Protein AF-Q0PQG8-F1 (afdb_monomer_lite)

Radius of gyration: 18.16 Å; chains: 1; bounding box: 55×32×45 Å

Organism: NCBI:txid394104

InterPro domains:
  IPR002192 Pyruvate phosphate dikinase, AMP/ATP-binding [PF01326] (1-144)
  IPR006319 Phosphoenolpyruvate synthase [PTHR43030] (1-173)

pLDDT: mean 89.87, std 10.98, range [51.75, 98.62]

Structure (mmCIF, N/CA/C/O backbone):
data_AF-Q0PQG8-F1
#
_entry.id   AF-Q0PQG8-F1
#
loop_
_atom_site.group_PDB
_atom_site.id
_atom_site.type_symbol
_atom_site.label_atom_id
_atom_site.label_alt_id
_atom_site.label_comp_id
_atom_site.label_asym_id
_atom_site.label_entity_id
_atom_site.label_seq_id
_atom_site.pdbx_PDB_ins_code
_atom_site.Cartn_x
_atom_site.Cartn_y
_atom_site.Cartn_z
_atom_site.occupancy
_atom_site.B_iso_or_equiv
_atom_site.auth_seq_id
_atom_site.auth_comp_id
_atom_site.auth_asym_id
_atom_site.auth_atom_id
_atom_site.pdbx_PDB_model_num
ATOM 1 N N . VAL A 1 1 ? 1.391 2.446 -1.111 1.00 93.94 1 VAL A N 1
ATOM 2 C CA . VAL A 1 1 ? 0.957 3.498 -0.151 1.00 93.94 1 VAL A CA 1
ATOM 3 C C . VAL A 1 1 ? 0.279 2.813 1.028 1.00 93.94 1 VAL A C 1
ATOM 5 O O . VAL A 1 1 ? -0.117 1.659 0.893 1.00 93.94 1 VAL A O 1
ATOM 8 N N . MET A 1 2 ? 0.184 3.444 2.192 1.00 96.19 2 MET A N 1
ATOM 9 C CA . MET A 1 2 ? -0.641 2.955 3.293 1.00 96.19 2 MET A CA 1
ATOM 10 C C . MET A 1 2 ? -1.295 4.100 4.060 1.00 96.19 2 MET A C 1
ATOM 12 O O . MET A 1 2 ? -0.714 5.170 4.212 1.00 96.19 2 MET A O 1
ATOM 16 N N . PHE A 1 3 ? -2.488 3.838 4.573 1.00 96.88 3 PHE A N 1
ATOM 17 C CA . PHE A 1 3 ? -3.289 4.766 5.351 1.00 96.88 3 PHE A CA 1
ATOM 18 C C . PHE A 1 3 ? -3.565 4.160 6.717 1.00 96.88 3 PHE A C 1
ATOM 20 O O . PHE A 1 3 ? -3.836 2.965 6.835 1.00 96.88 3 PHE A O 1
ATOM 27 N N . THR A 1 4 ? -3.539 4.975 7.765 1.00 97.31 4 THR A N 1
ATOM 28 C CA . THR A 1 4 ? -3.843 4.507 9.128 1.00 97.31 4 THR A CA 1
ATOM 29 C C . THR A 1 4 ? -5.345 4.568 9.433 1.00 97.31 4 THR A C 1
ATOM 31 O O . THR A 1 4 ? -5.753 4.675 10.583 1.00 97.31 4 THR A O 1
ATOM 34 N N . LEU A 1 5 ? -6.186 4.521 8.403 1.00 94.31 5 LEU A N 1
ATOM 35 C CA . LEU A 1 5 ? -7.630 4.316 8.471 1.00 94.31 5 LEU A CA 1
ATOM 36 C C . LEU A 1 5 ? -8.107 3.724 7.141 1.00 94.31 5 LEU A C 1
ATOM 38 O O . LEU A 1 5 ? -7.368 3.722 6.154 1.00 94.31 5 LEU A O 1
ATOM 42 N N . ASP A 1 6 ? -9.342 3.241 7.104 1.00 91.50 6 ASP A N 1
ATOM 43 C CA . ASP A 1 6 ? -10.020 2.922 5.851 1.00 91.50 6 ASP A CA 1
ATOM 44 C C . ASP A 1 6 ? -10.484 4.207 5.159 1.00 91.50 6 ASP A C 1
ATOM 46 O O . ASP A 1 6 ? -11.387 4.886 5.647 1.00 91.50 6 ASP A O 1
ATOM 50 N N . THR A 1 7 ? -9.881 4.541 4.021 1.00 84.31 7 THR A N 1
ATOM 51 C CA . THR A 1 7 ? -10.150 5.791 3.291 1.00 84.31 7 THR A CA 1
ATOM 52 C C . THR A 1 7 ? -11.514 5.819 2.601 1.00 84.31 7 THR A C 1
ATOM 54 O O . THR A 1 7 ? -11.921 6.872 2.120 1.00 84.31 7 THR A O 1
ATOM 57 N N . GLU A 1 8 ? -12.226 4.689 2.532 1.00 80.44 8 GLU A N 1
ATOM 58 C CA . GLU A 1 8 ? -13.578 4.621 1.961 1.00 80.44 8 GLU A CA 1
ATOM 59 C C . GLU A 1 8 ? -14.695 4.846 2.991 1.00 80.44 8 GLU A C 1
ATOM 61 O O . GLU A 1 8 ? -15.799 5.259 2.621 1.00 80.44 8 GLU A O 1
ATOM 66 N N . SER A 1 9 ? -14.446 4.516 4.263 1.00 81.19 9 SER A N 1
ATOM 67 C CA . SER A 1 9 ? -15.451 4.558 5.336 1.00 81.19 9 SER A CA 1
ATOM 68 C C . SER A 1 9 ? -15.081 5.455 6.518 1.00 81.19 9 SER A C 1
ATOM 70 O O . SER A 1 9 ? -15.927 5.713 7.375 1.00 81.19 9 SER A O 1
ATOM 72 N N . GLY A 1 10 ? -13.820 5.878 6.612 1.00 83.94 10 GLY A N 1
ATOM 73 C CA . GLY A 1 10 ? -13.270 6.572 7.772 1.00 83.94 10 GLY A CA 1
ATOM 74 C C . GLY A 1 10 ? -13.016 5.667 8.982 1.00 83.94 10 GLY A C 1
ATOM 75 O O . GLY A 1 10 ? -12.683 6.174 10.056 1.00 83.94 10 GLY A O 1
ATOM 76 N N . PHE A 1 11 ? -13.164 4.341 8.854 1.00 89.62 11 PHE A N 1
ATOM 77 C CA . PHE A 1 11 ? -12.957 3.409 9.963 1.00 89.62 11 PHE A CA 1
ATOM 78 C C . PHE A 1 11 ? -11.495 3.418 10.431 1.00 89.62 11 PHE A C 1
ATOM 80 O O . PHE A 1 11 ? -10.581 3.060 9.689 1.00 89.62 11 PHE A O 1
ATOM 87 N N . ARG A 1 12 ? -11.267 3.843 11.679 1.00 93.50 12 ARG A N 1
ATOM 88 C CA . ARG A 1 12 ? -9.924 4.145 12.204 1.00 93.50 12 ARG A CA 1
ATOM 89 C C . ARG A 1 12 ? -9.189 2.956 12.802 1.00 93.50 12 ARG A C 1
ATOM 91 O O . ARG A 1 12 ? -7.999 3.083 13.065 1.00 93.50 12 ARG A O 1
ATOM 98 N N . ASP A 1 13 ? -9.838 1.814 12.997 1.00 95.94 13 ASP A N 1
ATOM 99 C CA . ASP A 1 13 ? -9.214 0.675 13.690 1.00 95.94 13 ASP A CA 1
ATOM 100 C C . ASP A 1 13 ? -8.471 -0.271 12.736 1.00 95.94 13 ASP A C 1
ATOM 102 O O . ASP A 1 13 ? -8.092 -1.389 13.101 1.00 95.94 13 ASP A O 1
ATOM 106 N N . VAL A 1 14 ? -8.214 0.185 11.507 1.00 97.62 14 VAL A N 1
ATOM 107 C CA . VAL A 1 14 ? -7.450 -0.550 10.496 1.00 97.62 14 VAL A CA 1
ATOM 108 C C . VAL A 1 14 ? -6.308 0.276 9.921 1.00 97.62 14 VAL A C 1
ATOM 110 O O . VAL A 1 14 ? -6.376 1.499 9.844 1.00 97.62 14 VAL A O 1
ATOM 113 N N . VAL A 1 15 ? -5.262 -0.417 9.487 1.00 98.12 15 VAL A N 1
ATOM 114 C CA . VAL A 1 15 ? -4.293 0.094 8.518 1.00 98.12 15 VAL A CA 1
ATOM 115 C C . VAL A 1 15 ? -4.671 -0.478 7.157 1.00 98.12 15 VAL A C 1
ATOM 117 O O . VAL A 1 15 ? -4.799 -1.697 7.010 1.00 98.12 15 VAL A O 1
ATOM 120 N N . PHE A 1 16 ? -4.860 0.397 6.176 1.00 97.81 16 PHE A N 1
ATOM 121 C CA . PHE A 1 16 ? -5.118 0.036 4.790 1.00 97.81 16 PHE A CA 1
ATOM 122 C C . PHE A 1 16 ? -3.826 0.165 3.981 1.00 97.81 16 PHE A C 1
ATOM 124 O O . PHE A 1 16 ? -3.235 1.239 3.922 1.00 97.81 16 PHE A O 1
ATOM 131 N N . ILE A 1 17 ? -3.361 -0.924 3.374 1.00 98.00 17 ILE A N 1
ATOM 132 C CA . ILE A 1 17 ? -2.100 -0.977 2.624 1.00 98.00 17 ILE A CA 1
ATOM 133 C C . ILE A 1 17 ? -2.405 -1.317 1.172 1.00 98.00 17 ILE A C 1
ATOM 135 O O . ILE A 1 17 ? -3.084 -2.306 0.900 1.00 98.00 17 ILE A O 1
ATOM 139 N N . THR A 1 18 ? -1.825 -0.547 0.252 1.00 96.81 18 THR A N 1
ATOM 140 C CA . THR A 1 18 ? -1.791 -0.851 -1.179 1.00 96.81 18 THR A CA 1
ATOM 141 C C . THR A 1 18 ? -0.365 -1.118 -1.648 1.00 96.81 18 THR A C 1
ATOM 143 O O . THR A 1 18 ? 0.574 -0.402 -1.276 1.00 96.81 18 THR A O 1
ATOM 146 N N . SER A 1 19 ? -0.188 -2.147 -2.479 1.00 97.06 19 SER A N 1
ATOM 147 C CA . SER A 1 19 ? 1.126 -2.563 -2.978 1.00 97.06 19 SER A CA 1
ATOM 148 C C . SER A 1 19 ? 1.089 -3.007 -4.441 1.00 97.06 19 SER A C 1
ATOM 150 O O . SER A 1 19 ? 0.160 -3.673 -4.883 1.00 97.06 19 SER A O 1
ATOM 152 N N . ALA A 1 20 ? 2.122 -2.653 -5.197 1.00 96.25 20 ALA A N 1
ATOM 153 C CA . ALA A 1 20 ? 2.372 -3.145 -6.547 1.00 96.25 20 ALA A CA 1
ATOM 154 C C . ALA A 1 20 ? 3.886 -3.332 -6.739 1.00 96.25 20 ALA A C 1
ATOM 156 O O . ALA A 1 20 ? 4.671 -2.928 -5.881 1.00 96.25 20 ALA A O 1
ATOM 157 N N . PHE A 1 21 ? 4.288 -3.958 -7.846 1.00 95.69 21 PHE A N 1
ATOM 158 C CA . PHE A 1 21 ? 5.701 -4.103 -8.196 1.00 95.69 21 PHE A CA 1
ATOM 159 C C . PHE A 1 21 ? 6.268 -2.814 -8.802 1.00 95.69 21 PHE A C 1
ATOM 161 O O . PHE A 1 21 ? 5.540 -2.025 -9.405 1.00 95.69 21 PHE A O 1
ATOM 168 N N . GLY A 1 22 ? 7.586 -2.644 -8.683 1.00 94.62 22 GLY A N 1
ATOM 169 C CA . GLY A 1 22 ? 8.313 -1.495 -9.217 1.00 94.62 22 GLY A CA 1
ATOM 170 C C . GLY A 1 22 ? 8.184 -0.229 -8.370 1.00 94.62 22 GLY A C 1
ATOM 171 O O . GLY A 1 22 ? 7.784 -0.261 -7.207 1.00 94.62 22 GLY A O 1
ATOM 172 N N . LEU A 1 23 ? 8.567 0.900 -8.963 1.00 93.38 23 LEU A N 1
ATOM 173 C CA . LEU A 1 23 ? 8.537 2.207 -8.315 1.00 93.38 23 LEU A CA 1
ATOM 174 C C . LEU A 1 23 ? 7.093 2.657 -8.037 1.00 93.38 23 LEU A C 1
ATOM 176 O O . LEU A 1 23 ? 6.180 2.460 -8.848 1.00 93.38 23 LEU A O 1
ATOM 180 N N . GLY A 1 24 ? 6.906 3.309 -6.886 1.00 86.31 24 GLY A N 1
ATOM 181 C CA . GLY A 1 24 ? 5.591 3.650 -6.335 1.00 86.31 24 GLY A CA 1
ATOM 182 C C . GLY A 1 24 ? 4.766 4.661 -7.141 1.00 86.31 24 GLY A C 1
ATOM 183 O O . GLY A 1 24 ? 3.560 4.750 -6.920 1.00 86.31 24 GLY A O 1
ATOM 184 N N . GLU A 1 25 ? 5.371 5.372 -8.097 1.00 86.31 25 GLU A N 1
ATOM 185 C CA . GLU A 1 25 ? 4.710 6.389 -8.934 1.00 86.31 25 GLU A CA 1
ATOM 186 C C . GLU A 1 25 ? 3.448 5.840 -9.620 1.00 86.31 25 GLU A C 1
ATOM 188 O O . GLU A 1 25 ? 2.403 6.486 -9.636 1.00 86.31 25 GLU A O 1
ATOM 193 N N . THR A 1 26 ? 3.504 4.599 -10.113 1.00 82.00 26 THR A N 1
ATOM 194 C CA . THR A 1 26 ? 2.369 3.941 -10.789 1.00 82.00 26 THR A CA 1
ATOM 195 C C . THR A 1 26 ? 1.156 3.749 -9.876 1.00 82.00 26 THR A C 1
ATOM 197 O O . THR A 1 26 ? 0.015 3.828 -10.337 1.00 82.00 26 THR A O 1
ATOM 200 N N . VAL A 1 27 ? 1.386 3.533 -8.577 1.00 80.00 27 VAL A N 1
ATOM 201 C CA . VAL A 1 27 ? 0.333 3.411 -7.560 1.00 80.00 27 VAL A CA 1
ATOM 202 C C . VAL A 1 27 ? -0.222 4.788 -7.214 1.00 80.00 27 VAL A C 1
ATOM 204 O O . VAL A 1 27 ? -1.437 4.954 -7.149 1.00 80.00 27 VAL A O 1
ATOM 207 N N . VAL A 1 28 ? 0.651 5.783 -7.032 1.00 77.88 28 VAL A N 1
ATOM 208 C CA . VAL A 1 28 ? 0.259 7.157 -6.673 1.00 77.88 28 VAL A CA 1
ATOM 209 C C . VAL A 1 28 ? -0.571 7.811 -7.782 1.00 77.88 28 VAL A C 1
ATOM 211 O O . VAL A 1 28 ? -1.561 8.481 -7.497 1.00 77.88 28 VAL A O 1
ATOM 214 N N . GLN A 1 29 ? -0.224 7.566 -9.046 1.00 79.00 29 GLN A N 1
ATOM 215 C CA . GLN A 1 29 ? -0.965 8.064 -10.208 1.00 79.00 29 GLN A CA 1
ATOM 216 C C . GLN A 1 29 ? -2.245 7.265 -10.515 1.00 79.00 29 GLN A C 1
ATOM 218 O O . GLN A 1 29 ? -2.999 7.641 -11.411 1.00 79.00 29 GLN A O 1
ATOM 223 N N . GLY A 1 30 ? -2.500 6.155 -9.810 1.00 79.56 30 GLY A N 1
ATOM 224 C CA . GLY A 1 30 ? -3.640 5.272 -10.083 1.00 79.56 30 GLY A CA 1
ATOM 225 C C . GLY A 1 30 ? -3.551 4.535 -11.425 1.00 79.56 30 GLY A C 1
ATOM 226 O O . GLY A 1 30 ? -4.568 4.078 -11.942 1.00 79.56 30 GLY A O 1
ATOM 227 N N . ALA A 1 31 ? -2.349 4.422 -11.998 1.00 80.56 31 ALA A N 1
ATOM 228 C CA . ALA A 1 31 ? -2.107 3.761 -13.280 1.00 80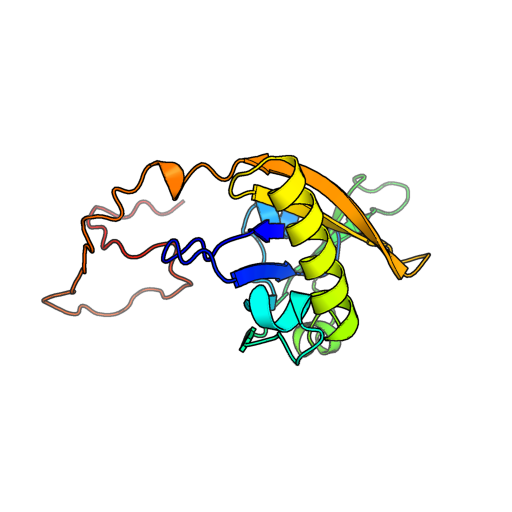.56 31 ALA A CA 1
ATOM 229 C C . ALA A 1 31 ? -2.122 2.226 -13.170 1.00 80.56 31 ALA A C 1
ATOM 231 O O . ALA A 1 31 ? -2.314 1.528 -14.165 1.00 80.56 31 ALA A O 1
ATOM 232 N N . VAL A 1 32 ? -1.935 1.691 -11.961 1.00 88.56 32 VAL A N 1
ATOM 233 C CA . VAL A 1 32 ? -1.975 0.255 -11.672 1.00 88.56 32 VAL A CA 1
ATOM 234 C C . VAL A 1 32 ? -3.076 -0.059 -10.663 1.00 88.56 32 VAL A C 1
ATOM 236 O O . VAL A 1 32 ? -3.328 0.722 -9.752 1.00 88.56 32 VAL A O 1
ATOM 239 N N . ASN A 1 33 ? -3.721 -1.222 -10.798 1.00 91.12 33 ASN A N 1
ATOM 240 C CA . ASN A 1 33 ? -4.601 -1.758 -9.757 1.00 91.12 33 ASN A CA 1
ATOM 241 C C . ASN A 1 33 ? -3.766 -2.616 -8.778 1.00 91.12 33 ASN A C 1
ATOM 243 O O . ASN A 1 33 ? -3.356 -3.721 -9.173 1.00 91.12 33 ASN A O 1
ATOM 247 N N . PRO A 1 34 ? -3.469 -2.106 -7.565 1.00 95.56 34 PRO A N 1
ATOM 248 C CA . PRO A 1 34 ? -2.554 -2.726 -6.614 1.00 95.56 34 PRO A CA 1
ATOM 249 C C . PRO A 1 34 ? -3.227 -3.849 -5.816 1.00 95.56 34 PRO A C 1
ATOM 251 O O . PRO A 1 34 ? -4.452 -3.961 -5.772 1.00 95.56 34 PRO A O 1
ATOM 254 N N . ASP A 1 35 ? -2.410 -4.664 -5.155 1.00 97.69 35 ASP A N 1
ATOM 255 C CA . ASP A 1 35 ? -2.860 -5.510 -4.055 1.00 97.69 35 ASP A CA 1
ATOM 256 C C . ASP A 1 35 ? -3.294 -4.669 -2.867 1.00 97.69 35 ASP A C 1
ATOM 258 O O . ASP A 1 35 ? -2.768 -3.577 -2.639 1.00 97.69 35 ASP A O 1
ATOM 262 N N . GLU A 1 36 ? -4.209 -5.222 -2.079 1.00 97.19 36 GLU A N 1
ATOM 263 C CA . GLU A 1 36 ? -4.798 -4.537 -0.940 1.00 97.19 36 GLU A CA 1
ATOM 264 C C . GLU A 1 36 ? -4.841 -5.394 0.300 1.00 97.19 36 GLU A C 1
ATOM 266 O O . GLU A 1 36 ? -5.240 -6.561 0.256 1.00 97.19 36 GLU A O 1
ATOM 271 N N . PHE A 1 37 ? -4.517 -4.771 1.425 1.00 98.25 37 PHE A N 1
ATOM 272 C CA . PHE A 1 37 ? -4.489 -5.427 2.716 1.00 98.25 37 PHE A CA 1
ATOM 273 C C . PHE A 1 37 ? -5.139 -4.530 3.761 1.00 98.25 37 PHE A C 1
ATOM 275 O O . PHE A 1 37 ? -4.853 -3.336 3.836 1.00 98.25 37 PHE A O 1
ATOM 282 N N . TYR A 1 38 ? -6.001 -5.123 4.581 1.00 98.06 38 TYR A N 1
ATOM 283 C CA . TYR A 1 38 ? -6.576 -4.473 5.755 1.00 98.06 38 TYR A CA 1
ATOM 284 C C . TYR A 1 38 ? -6.042 -5.159 7.001 1.00 98.06 38 TYR A C 1
ATOM 286 O O . TYR A 1 38 ? -6.213 -6.370 7.154 1.00 98.06 38 TYR A O 1
ATOM 294 N N . VAL A 1 39 ? -5.417 -4.392 7.891 1.00 98.62 39 VAL A N 1
ATOM 295 C CA . 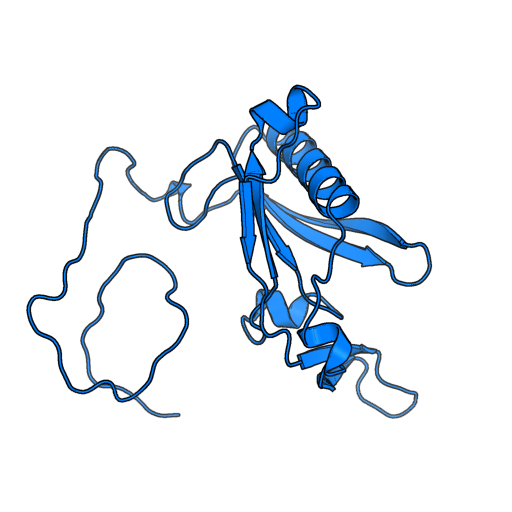VAL A 1 39 ? -4.787 -4.906 9.111 1.00 98.62 39 VAL A CA 1
ATOM 296 C C . VAL A 1 39 ? -5.439 -4.274 10.333 1.00 98.62 39 VAL A C 1
ATOM 298 O O . VAL A 1 39 ? -5.436 -3.056 10.470 1.00 98.62 39 VAL A O 1
ATOM 301 N N . HIS A 1 40 ? -5.991 -5.088 11.230 1.00 98.38 40 HIS A N 1
ATOM 302 C CA . HIS A 1 40 ? -6.627 -4.631 12.464 1.00 98.38 40 HIS A CA 1
ATOM 303 C C . HIS A 1 40 ? -5.590 -4.165 13.488 1.00 98.38 40 HIS A C 1
ATOM 305 O O . HIS A 1 40 ? -4.739 -4.950 13.921 1.00 98.38 40 HIS A O 1
ATOM 311 N N . LYS A 1 41 ? -5.693 -2.908 13.924 1.00 98.38 41 LYS A N 1
ATOM 312 C CA . LYS A 1 41 ? -4.689 -2.278 14.791 1.00 98.38 41 LYS A CA 1
ATOM 313 C C . LYS A 1 41 ? -4.571 -2.963 16.151 1.00 98.38 41 LYS A C 1
ATOM 315 O O . LYS A 1 41 ? -3.464 -3.252 16.599 1.00 98.38 41 LYS A O 1
ATOM 320 N N . GLU A 1 42 ? -5.692 -3.274 16.800 1.00 97.50 42 GLU A N 1
ATOM 321 C CA . GLU A 1 42 ? -5.662 -3.879 18.139 1.00 97.50 42 GLU A CA 1
ATOM 322 C C . GLU A 1 42 ? -5.146 -5.321 18.132 1.00 97.50 42 GLU A C 1
ATOM 324 O O . GLU A 1 42 ? -4.480 -5.750 19.075 1.00 97.50 42 GLU A O 1
ATOM 329 N N . ASN A 1 43 ? -5.444 -6.093 17.080 1.00 98.06 43 ASN A N 1
ATOM 330 C CA . ASN A 1 43 ? -4.899 -7.447 16.954 1.00 98.06 43 ASN A CA 1
ATOM 331 C C . ASN A 1 43 ? -3.390 -7.387 16.747 1.00 98.06 43 ASN A C 1
ATOM 333 O O . ASN A 1 43 ? -2.672 -8.119 17.427 1.00 98.06 43 ASN A O 1
ATOM 337 N N . LEU A 1 44 ? -2.927 -6.474 15.887 1.00 97.81 44 LEU A N 1
ATOM 338 C CA . LEU A 1 44 ? -1.509 -6.280 15.612 1.00 97.81 44 LEU A CA 1
ATOM 339 C C . LEU A 1 44 ? -0.737 -5.906 16.883 1.00 97.81 44 LEU A C 1
ATOM 341 O O . LEU A 1 44 ? 0.266 -6.541 17.201 1.00 97.81 44 LEU A O 1
ATOM 345 N N . SER A 1 45 ? -1.241 -4.939 17.653 1.00 96.69 45 SER A N 1
ATOM 346 C CA . SER A 1 45 ? -0.645 -4.521 18.931 1.00 96.69 45 SER A CA 1
ATOM 347 C C . SER A 1 45 ? -0.664 -5.624 19.994 1.00 96.69 45 SER A C 1
ATOM 349 O O . SER A 1 45 ? 0.218 -5.680 20.845 1.00 96.69 45 SER A O 1
ATOM 351 N N . ALA A 1 46 ? -1.651 -6.521 19.941 1.00 97.25 46 ALA A N 1
ATOM 352 C CA . ALA A 1 46 ? -1.761 -7.666 20.841 1.00 97.25 46 ALA A CA 1
ATOM 353 C C . ALA A 1 46 ? -0.982 -8.910 20.364 1.00 97.25 46 ALA A C 1
ATOM 355 O O . ALA A 1 46 ? -1.083 -9.956 21.005 1.00 97.25 46 ALA A O 1
ATOM 356 N N . GLY A 1 47 ? -0.256 -8.841 19.239 1.00 95.00 47 GLY A N 1
ATOM 357 C CA . GLY A 1 47 ? 0.464 -9.988 18.670 1.00 95.00 47 GLY A C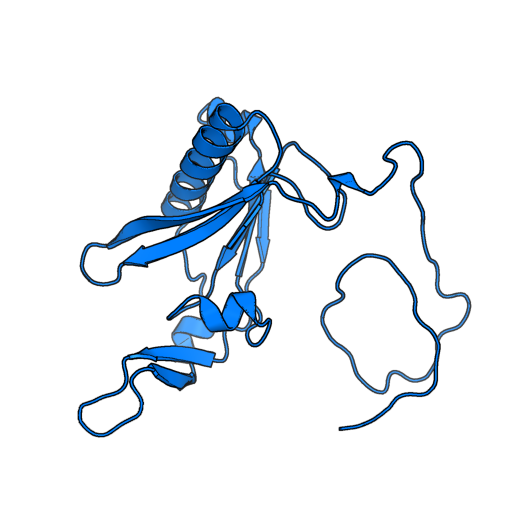A 1
ATOM 358 C C . GLY A 1 47 ? -0.448 -11.122 18.181 1.00 95.00 47 GLY A C 1
ATOM 359 O O . GLY A 1 47 ? -0.040 -12.281 18.157 1.00 95.00 47 GLY A O 1
ATOM 360 N N . ARG A 1 48 ? -1.700 -10.806 17.837 1.00 96.69 48 ARG A N 1
ATOM 361 C CA . ARG A 1 48 ? -2.688 -11.737 17.272 1.00 96.69 48 ARG A CA 1
ATOM 362 C C . ARG A 1 48 ? -2.737 -11.578 15.748 1.00 96.69 48 ARG A C 1
ATOM 364 O O . ARG A 1 48 ? -2.433 -10.486 15.270 1.00 96.69 48 ARG A O 1
ATOM 371 N N . PRO A 1 49 ? -3.204 -12.594 14.995 1.00 95.44 49 PRO A N 1
ATOM 372 C CA . PRO A 1 49 ? -3.423 -12.460 13.556 1.00 95.44 49 PRO A CA 1
ATOM 373 C C . PRO A 1 49 ? -4.248 -11.210 13.234 1.00 95.44 49 PRO A C 1
ATOM 375 O O . PRO A 1 49 ? -5.369 -11.042 13.734 1.00 95.44 49 PRO A O 1
ATOM 378 N N . ALA A 1 50 ? -3.661 -10.307 12.450 1.00 97.81 50 ALA A N 1
ATOM 379 C CA . ALA A 1 50 ? -4.198 -8.962 12.273 1.00 97.81 50 ALA A CA 1
ATOM 380 C C . ALA A 1 50 ? -4.737 -8.696 10.864 1.00 97.81 50 ALA A C 1
ATOM 382 O O . ALA A 1 50 ? -5.550 -7.789 10.696 1.00 97.81 50 ALA A O 1
ATOM 383 N N . ILE A 1 51 ? -4.331 -9.473 9.859 1.00 98.25 51 ILE A N 1
ATOM 384 C CA . ILE A 1 51 ? -4.799 -9.303 8.480 1.00 98.25 51 ILE A CA 1
ATOM 385 C C . ILE A 1 51 ? -6.263 -9.752 8.375 1.00 98.25 51 ILE A C 1
ATOM 387 O O . ILE A 1 51 ? -6.578 -10.934 8.488 1.00 98.25 51 ILE A O 1
ATOM 391 N N . LEU A 1 52 ? -7.163 -8.796 8.149 1.00 97.00 52 LEU A N 1
ATOM 392 C CA . LEU A 1 52 ? -8.607 -9.016 8.027 1.00 97.00 52 LEU A CA 1
ATOM 393 C C . LEU A 1 52 ? -9.026 -9.380 6.602 1.00 97.00 52 LEU A C 1
ATOM 395 O O . LEU A 1 52 ? -9.953 -10.162 6.399 1.00 97.00 52 LEU A O 1
ATOM 399 N N . ARG A 1 53 ? -8.379 -8.767 5.606 1.00 96.75 53 ARG A N 1
ATOM 400 C CA . ARG A 1 53 ? -8.724 -8.916 4.189 1.00 96.75 53 ARG A CA 1
ATOM 401 C C . ARG A 1 53 ? -7.483 -8.778 3.322 1.00 96.75 53 ARG A C 1
ATOM 403 O O . ARG A 1 53 ? -6.649 -7.912 3.582 1.00 96.75 53 ARG A O 1
ATOM 410 N N . LYS A 1 54 ? -7.422 -9.599 2.271 1.00 97.75 54 LYS A N 1
ATOM 411 C CA . LYS A 1 54 ? -6.447 -9.510 1.180 1.00 97.75 54 LYS A CA 1
ATOM 412 C C . LYS A 1 54 ? -7.194 -9.489 -0.151 1.00 97.75 54 LYS A C 1
ATOM 414 O O . LYS A 1 54 ? -8.002 -10.384 -0.395 1.00 97.75 54 LYS A O 1
ATOM 419 N N . THR A 1 55 ? -6.909 -8.514 -1.004 1.00 97.31 55 THR A N 1
ATOM 420 C CA . THR A 1 55 ? -7.452 -8.437 -2.368 1.00 97.31 55 THR A CA 1
ATOM 421 C C . THR A 1 55 ? -6.296 -8.424 -3.352 1.00 97.31 55 THR A C 1
ATOM 423 O O . THR A 1 55 ? -5.391 -7.603 -3.227 1.00 97.31 55 THR A O 1
ATOM 426 N N . LEU A 1 56 ? -6.309 -9.349 -4.310 1.00 96.75 56 LEU A N 1
ATOM 427 C CA . LEU A 1 56 ? -5.289 -9.419 -5.350 1.00 96.75 56 LEU A CA 1
ATOM 428 C C . LEU A 1 56 ? -5.589 -8.376 -6.436 1.00 96.75 56 LEU A C 1
ATOM 430 O O . LEU A 1 56 ? -6.641 -8.426 -7.076 1.00 96.75 56 LEU A O 1
ATOM 434 N N . GLY A 1 57 ? -4.661 -7.453 -6.649 1.00 94.81 57 GLY A N 1
ATOM 435 C CA . GLY A 1 57 ? -4.679 -6.501 -7.748 1.00 94.81 57 GLY A CA 1
ATOM 436 C C . GLY A 1 57 ? -4.124 -7.105 -9.030 1.00 94.81 57 GLY A C 1
ATOM 437 O O . GLY A 1 57 ? -3.260 -7.986 -8.999 1.00 94.81 57 GLY A O 1
ATOM 438 N N . SER A 1 58 ? -4.581 -6.595 -10.177 1.00 94.12 58 SER A N 1
ATOM 439 C CA . SER A 1 58 ? -4.108 -7.072 -11.485 1.00 94.12 58 SER A CA 1
ATOM 440 C C . SER A 1 58 ? -2.614 -6.836 -11.702 1.00 94.12 58 SER A C 1
ATOM 442 O O . SER A 1 58 ? -1.999 -7.610 -12.424 1.00 94.12 58 SER A O 1
ATOM 444 N N . LYS A 1 59 ? -2.056 -5.768 -11.098 1.00 94.50 59 LYS A N 1
ATOM 445 C CA . LYS A 1 59 ? -0.636 -5.391 -11.184 1.00 94.50 59 LYS A CA 1
ATOM 446 C C . LYS A 1 59 ? -0.059 -5.507 -12.604 1.00 94.50 59 LYS A C 1
ATOM 448 O O . LYS A 1 59 ? 1.021 -6.041 -12.766 1.00 94.50 59 LYS A O 1
ATOM 453 N N . ALA A 1 60 ? -0.794 -5.056 -13.625 1.00 93.50 60 ALA A N 1
ATOM 454 C CA . ALA A 1 60 ? -0.456 -5.333 -15.026 1.00 93.50 60 ALA A CA 1
ATOM 455 C C . ALA A 1 60 ? 0.856 -4.678 -15.491 1.00 93.50 60 ALA A C 1
ATOM 457 O O . ALA A 1 60 ? 1.549 -5.228 -16.340 1.00 93.50 60 ALA A O 1
ATOM 458 N N . ILE A 1 61 ? 1.194 -3.522 -14.919 1.00 94.62 61 ILE A N 1
ATOM 459 C CA . ILE A 1 61 ? 2.381 -2.742 -15.264 1.00 94.62 61 ILE A CA 1
ATOM 460 C C . ILE A 1 61 ? 3.168 -2.369 -14.010 1.00 94.62 61 ILE A C 1
ATOM 462 O O . ILE A 1 61 ? 2.600 -2.249 -12.922 1.00 94.62 61 ILE A O 1
ATOM 466 N N . MET A 1 62 ? 4.472 -2.166 -14.178 1.00 95.12 62 MET A N 1
ATOM 467 C CA . MET A 1 62 ? 5.370 -1.651 -13.151 1.00 95.12 62 MET A CA 1
ATOM 468 C C . MET A 1 62 ? 6.370 -0.665 -13.744 1.00 95.12 62 MET A C 1
ATOM 470 O O . MET A 1 62 ? 6.773 -0.789 -14.900 1.00 95.12 62 MET A O 1
ATOM 474 N N . MET A 1 63 ? 6.802 0.298 -12.934 1.00 94.62 63 MET A N 1
ATOM 475 C CA . MET A 1 63 ? 7.876 1.217 -13.302 1.00 94.62 63 MET A CA 1
ATOM 476 C C . MET A 1 63 ? 9.214 0.701 -12.771 1.00 94.62 63 MET A C 1
ATOM 478 O O . MET A 1 63 ? 9.310 0.301 -11.613 1.00 94.62 63 MET A O 1
ATOM 482 N N . THR A 1 64 ? 10.249 0.713 -13.603 1.00 94.19 64 THR A N 1
ATOM 483 C CA . THR A 1 64 ? 11.604 0.263 -13.260 1.00 94.19 64 THR A CA 1
ATOM 484 C C . THR A 1 64 ? 12.645 1.261 -13.757 1.00 94.19 64 THR A C 1
ATOM 486 O O . THR A 1 64 ? 12.322 2.151 -14.545 1.00 94.19 64 THR A O 1
ATOM 489 N N . TYR A 1 65 ? 13.890 1.130 -13.303 1.00 93.31 65 TYR A N 1
ATOM 490 C CA . TYR A 1 65 ? 14.994 1.924 -13.833 1.00 93.31 65 TYR A CA 1
ATOM 491 C C . TYR A 1 65 ? 15.254 1.564 -15.297 1.00 93.31 65 TYR A C 1
ATOM 493 O O . TYR A 1 65 ? 15.323 0.384 -15.655 1.00 93.31 65 TYR A O 1
ATOM 501 N N . GLY A 1 66 ? 15.409 2.584 -16.138 1.00 90.19 66 GLY A N 1
ATOM 502 C CA . GLY A 1 66 ? 15.827 2.390 -17.520 1.00 90.19 66 GLY A CA 1
ATOM 503 C C . GLY A 1 66 ? 17.289 1.969 -17.614 1.00 90.19 66 GLY A C 1
ATOM 504 O O . GLY A 1 66 ? 18.098 2.177 -16.703 1.00 90.19 66 GLY A O 1
ATOM 505 N N . LYS A 1 67 ? 17.643 1.348 -18.735 1.00 89.31 67 LYS A N 1
ATOM 506 C CA . LYS A 1 67 ? 19.029 0.975 -19.031 1.00 89.31 67 LYS A CA 1
ATOM 507 C C . LYS A 1 67 ? 19.807 2.173 -19.572 1.00 89.31 67 LYS A C 1
ATOM 509 O O . LYS A 1 67 ? 19.252 3.207 -19.934 1.00 89.31 67 LYS A O 1
ATOM 514 N N . ALA A 1 68 ? 21.128 2.027 -19.659 1.00 85.94 68 ALA A N 1
ATOM 515 C CA . ALA A 1 68 ? 21.985 3.059 -20.234 1.00 85.94 68 ALA A CA 1
ATOM 516 C C . ALA A 1 68 ? 21.523 3.435 -21.657 1.00 85.94 68 ALA A C 1
ATOM 518 O O . ALA A 1 68 ? 21.506 2.586 -22.548 1.00 85.94 68 ALA A O 1
ATOM 519 N N . GLY A 1 69 ? 21.181 4.711 -21.857 1.00 84.69 69 GLY A N 1
ATOM 520 C CA . GLY A 1 69 ? 20.676 5.242 -23.129 1.00 84.69 69 GLY A CA 1
ATOM 521 C C . GLY A 1 69 ? 19.148 5.320 -23.244 1.00 84.69 69 GLY A C 1
ATOM 522 O O . GLY A 1 69 ? 18.662 5.819 -24.255 1.00 84.69 69 GLY A O 1
ATOM 523 N N . GLU A 1 70 ? 18.406 4.870 -22.231 1.00 87.94 70 GLU A N 1
ATOM 524 C CA . GLU A 1 70 ? 16.951 5.035 -22.107 1.00 87.94 70 GLU A CA 1
ATOM 525 C C . GLU A 1 70 ? 16.606 6.219 -21.180 1.00 87.94 70 GLU A C 1
ATOM 527 O O . GLU A 1 70 ? 17.489 6.880 -20.624 1.00 87.94 70 GLU A O 1
ATOM 532 N N . GLU A 1 71 ? 15.311 6.501 -21.008 1.00 89.19 71 GLU A N 1
ATOM 533 C CA . GLU A 1 71 ? 14.843 7.373 -19.926 1.00 89.19 71 GLU A CA 1
ATOM 534 C C . GLU A 1 71 ? 15.209 6.772 -18.558 1.00 89.19 71 GLU A C 1
ATOM 536 O O . GLU A 1 71 ? 15.280 5.555 -18.409 1.00 89.19 71 GLU A O 1
ATOM 541 N N . ASN A 1 72 ? 15.422 7.610 -17.536 1.00 91.62 72 ASN A N 1
ATOM 542 C CA . ASN A 1 72 ? 15.847 7.142 -16.205 1.00 91.62 72 ASN A CA 1
ATOM 543 C C . ASN A 1 72 ? 14.883 6.113 -15.591 1.00 91.62 72 ASN A C 1
ATOM 545 O O . ASN A 1 72 ? 15.306 5.248 -14.824 1.00 91.62 72 ASN A O 1
ATOM 549 N N . VAL A 1 73 ? 13.595 6.220 -15.917 1.00 93.69 73 VAL A N 1
ATOM 550 C CA . VAL A 1 73 ? 12.550 5.284 -15.508 1.00 93.69 73 VAL A CA 1
ATOM 551 C C . VAL A 1 73 ? 11.708 4.903 -16.716 1.00 93.69 73 VAL A C 1
ATOM 553 O O . VAL A 1 73 ? 11.404 5.745 -17.554 1.00 93.69 73 VAL A O 1
ATOM 556 N N . ILE A 1 74 ? 11.321 3.635 -16.791 1.00 93.81 74 ILE A N 1
ATOM 557 C CA . ILE A 1 74 ? 10.476 3.091 -17.855 1.00 93.81 74 ILE A CA 1
ATOM 558 C C . ILE A 1 74 ? 9.334 2.283 -17.247 1.00 93.81 74 ILE A C 1
ATOM 560 O O . ILE A 1 74 ? 9.472 1.709 -16.166 1.00 93.81 74 ILE A O 1
ATOM 564 N N . THR A 1 75 ? 8.203 2.219 -17.947 1.00 94.25 75 THR A N 1
ATOM 565 C CA . THR A 1 75 ? 7.076 1.356 -17.568 1.00 94.25 75 THR A CA 1
ATOM 566 C C . THR A 1 75 ? 7.094 0.096 -18.418 1.00 94.25 75 THR A C 1
ATOM 568 O O . THR A 1 75 ? 7.194 0.178 -19.641 1.00 94.25 75 THR A O 1
ATOM 571 N N . ILE A 1 76 ? 6.998 -1.059 -17.769 1.00 94.69 76 ILE A N 1
ATOM 572 C CA . ILE A 1 76 ? 6.992 -2.373 -18.413 1.00 94.69 76 ILE A CA 1
ATOM 573 C C . ILE A 1 76 ? 5.838 -3.224 -17.892 1.00 94.69 76 ILE A C 1
ATOM 575 O O . ILE A 1 76 ? 5.342 -3.002 -16.784 1.00 94.69 76 ILE A O 1
ATOM 579 N N . ASP A 1 77 ? 5.439 -4.221 -18.677 1.00 96.56 77 ASP A N 1
ATOM 580 C CA . ASP A 1 77 ? 4.478 -5.226 -18.233 1.00 96.56 77 ASP A CA 1
ATOM 581 C C . ASP A 1 77 ? 5.078 -6.084 -17.115 1.00 96.56 77 ASP A C 1
ATOM 583 O O . ASP A 1 77 ? 6.243 -6.498 -17.161 1.00 96.56 77 ASP A O 1
ATOM 587 N N . VAL A 1 78 ? 4.266 -6.367 -16.102 1.00 96.19 78 VAL A N 1
ATOM 588 C CA . VAL A 1 78 ? 4.639 -7.283 -15.023 1.00 96.19 78 VAL A CA 1
ATOM 589 C C . VAL A 1 78 ? 4.538 -8.722 -15.539 1.00 96.19 78 VAL A C 1
ATOM 591 O O . VAL A 1 78 ? 3.565 -9.063 -16.221 1.00 96.19 78 VAL A O 1
ATOM 594 N N . PRO A 1 79 ? 5.503 -9.604 -15.214 1.00 96.38 79 PRO A N 1
ATOM 595 C CA . PRO A 1 79 ? 5.413 -11.014 -15.571 1.00 96.38 79 PRO A CA 1
ATOM 596 C C . PRO A 1 79 ? 4.095 -11.643 -15.104 1.00 96.38 79 PRO A C 1
ATOM 598 O O . PRO A 1 79 ? 3.666 -11.453 -13.969 1.00 96.38 79 PRO A O 1
ATOM 601 N N . GLU A 1 80 ? 3.467 -12.467 -15.943 1.00 93.88 80 GLU A N 1
ATOM 602 C CA . GLU A 1 80 ? 2.136 -13.027 -15.653 1.00 93.88 80 GLU A CA 1
ATOM 603 C C . GLU A 1 80 ? 2.083 -13.815 -14.327 1.00 93.88 80 GLU A C 1
ATOM 605 O O . GLU A 1 80 ? 1.073 -13.798 -13.618 1.00 93.88 80 GLU A O 1
ATOM 610 N N . ALA A 1 81 ? 3.180 -14.488 -13.967 1.00 95.06 81 ALA A N 1
ATOM 611 C CA . ALA A 1 81 ? 3.309 -15.189 -12.692 1.00 95.06 81 ALA A CA 1
ATOM 612 C C . ALA A 1 81 ? 3.241 -14.234 -11.486 1.00 95.06 81 ALA A C 1
ATOM 614 O O . ALA A 1 81 ? 2.663 -14.581 -10.455 1.00 95.06 81 ALA A O 1
ATOM 615 N N . ASP A 1 82 ? 3.782 -13.025 -11.632 1.00 94.75 82 ASP A N 1
ATOM 616 C CA . ASP A 1 82 ? 3.796 -11.993 -10.600 1.00 94.75 82 ASP A CA 1
ATOM 617 C C . ASP A 1 82 ? 2.430 -11.306 -10.474 1.00 94.75 82 ASP A C 1
ATOM 619 O O . ASP A 1 82 ? 1.953 -11.083 -9.361 1.00 94.75 82 ASP A O 1
ATOM 623 N N . CYS A 1 83 ? 1.721 -11.089 -11.585 1.00 93.69 83 CYS A N 1
ATOM 624 C CA . CYS A 1 83 ? 0.340 -10.589 -11.566 1.00 93.69 83 CYS A CA 1
ATOM 625 C C . CYS A 1 83 ? -0.603 -11.490 -10.746 1.00 93.69 83 CYS A C 1
ATOM 627 O O . CYS A 1 83 ? -1.546 -11.009 -10.118 1.00 93.69 83 CYS A O 1
ATOM 629 N N . LYS A 1 84 ? -0.340 -12.804 -10.729 1.00 95.00 84 LYS A N 1
ATOM 630 C CA . LYS A 1 84 ? -1.171 -13.825 -10.066 1.00 95.00 84 LYS A CA 1
ATOM 631 C C . LYS A 1 84 ? -0.823 -14.074 -8.594 1.00 95.00 84 LYS A C 1
ATOM 633 O O . LYS A 1 84 ? -1.457 -14.924 -7.969 1.00 95.00 84 LYS A O 1
ATOM 638 N N . ARG A 1 85 ? 0.150 -13.358 -8.023 1.00 96.12 85 ARG A N 1
ATOM 639 C CA . ARG A 1 85 ? 0.532 -13.473 -6.605 1.00 96.12 85 ARG A CA 1
ATOM 640 C C . ARG A 1 85 ? 0.497 -12.126 -5.899 1.00 96.12 85 ARG A C 1
ATOM 642 O O . ARG A 1 85 ? 0.531 -11.079 -6.542 1.00 96.12 85 ARG A O 1
ATOM 649 N N . PHE A 1 86 ? 0.429 -12.168 -4.572 1.00 98.06 86 PHE A N 1
ATOM 650 C CA . PHE A 1 86 ? 0.580 -10.966 -3.761 1.00 98.06 86 PHE A CA 1
ATOM 651 C C . PHE A 1 86 ? 2.019 -10.446 -3.848 1.00 98.06 86 PHE A C 1
ATOM 653 O O . PHE A 1 86 ? 2.967 -11.235 -3.823 1.00 98.06 86 PHE A O 1
ATOM 660 N N . SER A 1 87 ? 2.175 -9.127 -3.937 1.00 96.56 87 SER A N 1
ATOM 661 C CA . SER A 1 87 ? 3.469 -8.440 -3.943 1.00 96.56 87 SER A CA 1
ATOM 662 C C . SER A 1 87 ? 4.159 -8.441 -2.577 1.00 96.56 87 SER A C 1
ATOM 664 O O . SER A 1 87 ? 5.368 -8.237 -2.515 1.00 96.56 87 SER A O 1
ATOM 666 N N . LEU A 1 88 ? 3.411 -8.701 -1.500 1.00 97.44 88 LEU A N 1
ATOM 667 C CA . LEU A 1 88 ? 3.913 -8.800 -0.130 1.00 97.44 88 LEU A CA 1
ATOM 668 C C . LEU A 1 88 ? 3.538 -10.136 0.516 1.00 97.44 88 LEU A C 1
ATOM 670 O O . LEU A 1 88 ? 2.454 -10.680 0.273 1.00 97.44 88 LEU A O 1
ATOM 674 N N . SER A 1 89 ? 4.417 -10.624 1.391 1.00 97.25 89 SER A N 1
ATOM 675 C CA . SER A 1 89 ? 4.093 -11.686 2.347 1.00 97.25 89 SER A CA 1
ATOM 676 C C . SER A 1 89 ? 3.274 -11.145 3.524 1.00 97.25 89 SER A C 1
ATOM 678 O O . SER A 1 89 ? 3.241 -9.938 3.776 1.00 97.25 89 SER A O 1
ATOM 680 N N . ASP A 1 90 ? 2.628 -12.034 4.278 1.00 97.88 90 ASP A N 1
ATOM 681 C CA . ASP A 1 90 ? 1.840 -11.639 5.452 1.00 97.88 90 ASP A CA 1
ATOM 682 C C . ASP A 1 90 ? 2.728 -10.996 6.530 1.00 97.88 90 ASP A C 1
ATOM 684 O O . ASP A 1 90 ? 2.354 -9.995 7.141 1.00 97.88 90 ASP A O 1
ATOM 688 N N . GLU A 1 91 ? 3.954 -11.493 6.696 1.00 96.81 91 GLU A N 1
ATOM 689 C CA . GLU A 1 91 ? 4.940 -10.939 7.624 1.00 96.81 91 GLU A CA 1
ATOM 690 C C . GLU A 1 91 ? 5.347 -9.515 7.234 1.00 96.81 91 GLU A C 1
ATOM 692 O O . GLU A 1 91 ? 5.477 -8.651 8.105 1.00 96.81 91 GLU A O 1
ATOM 697 N N . GLN A 1 92 ? 5.520 -9.254 5.933 1.00 97.69 92 GLN A N 1
ATOM 698 C CA . GLN A 1 92 ? 5.831 -7.920 5.417 1.00 97.69 92 GLN A CA 1
ATOM 699 C C . GLN A 1 92 ? 4.649 -6.963 5.596 1.00 97.69 92 GLN A C 1
ATOM 701 O O . GLN A 1 92 ? 4.852 -5.825 6.016 1.00 97.69 92 GLN A O 1
ATOM 706 N N . VAL A 1 93 ? 3.419 -7.425 5.344 1.00 98.38 93 VAL A N 1
ATOM 707 C CA . VAL A 1 93 ? 2.191 -6.646 5.575 1.00 98.38 93 VAL A CA 1
ATOM 708 C C . VAL A 1 93 ? 2.084 -6.231 7.043 1.00 98.38 93 VAL A C 1
ATOM 710 O O . VAL A 1 93 ? 1.876 -5.055 7.343 1.00 98.38 93 VAL A O 1
ATOM 713 N N . GLU A 1 94 ? 2.276 -7.164 7.975 1.00 98.12 94 GLU A N 1
ATOM 714 C CA . GLU A 1 94 ? 2.225 -6.851 9.403 1.00 98.12 94 GLU A CA 1
ATOM 715 C C . GLU A 1 94 ? 3.400 -5.975 9.864 1.00 98.12 94 GLU A C 1
ATOM 717 O O . GLU A 1 94 ? 3.216 -5.093 10.706 1.00 98.12 94 GLU A O 1
ATOM 722 N N . ALA A 1 95 ? 4.608 -6.179 9.325 1.00 97.56 95 ALA A N 1
ATOM 723 C CA . ALA A 1 95 ? 5.766 -5.337 9.628 1.00 97.56 95 ALA A CA 1
ATOM 724 C C . ALA A 1 95 ? 5.535 -3.889 9.192 1.00 97.56 95 ALA A C 1
ATOM 726 O O . ALA A 1 95 ? 5.803 -2.961 9.956 1.00 97.56 95 ALA A O 1
ATOM 727 N N . LEU A 1 96 ? 4.976 -3.706 8.000 1.00 98.00 96 LEU A N 1
ATOM 728 C CA . LEU A 1 96 ? 4.637 -2.401 7.469 1.00 98.00 96 LEU A CA 1
ATOM 729 C C . LEU A 1 96 ? 3.513 -1.734 8.281 1.00 98.00 96 LEU A C 1
ATOM 731 O O . LEU A 1 96 ? 3.627 -0.566 8.651 1.00 98.00 96 LEU A O 1
ATOM 735 N N . ALA A 1 97 ? 2.476 -2.488 8.657 1.00 98.38 97 ALA A N 1
ATOM 736 C CA . ALA A 1 97 ? 1.411 -1.985 9.522 1.00 98.38 97 ALA A CA 1
ATOM 737 C C . ALA A 1 97 ? 1.934 -1.545 10.903 1.00 98.38 97 ALA A C 1
ATOM 739 O O . ALA A 1 97 ? 1.481 -0.530 11.432 1.00 98.38 97 ALA A O 1
ATOM 740 N N . ARG A 1 98 ? 2.933 -2.241 11.472 1.00 98.19 98 ARG A N 1
ATOM 741 C CA . ARG A 1 98 ? 3.590 -1.814 12.723 1.00 98.19 98 ARG A CA 1
ATOM 742 C C . ARG A 1 98 ? 4.282 -0.458 12.567 1.00 98.19 98 ARG A C 1
ATOM 744 O O . ARG A 1 98 ? 4.157 0.377 13.458 1.00 98.19 98 ARG A O 1
ATOM 751 N N . GLN A 1 99 ? 4.950 -0.211 11.437 1.00 98.19 99 GLN A N 1
ATOM 752 C CA . GLN A 1 99 ? 5.531 1.108 11.146 1.00 98.19 99 GLN A CA 1
ATOM 753 C C . GLN A 1 99 ? 4.448 2.187 11.039 1.00 98.19 99 GLN A C 1
ATOM 755 O O . GLN A 1 99 ? 4.601 3.268 11.605 1.00 98.19 99 GLN A O 1
ATOM 760 N N . ALA A 1 100 ? 3.322 1.879 10.388 1.00 98.19 100 ALA A N 1
ATOM 761 C CA . ALA A 1 100 ? 2.190 2.797 10.279 1.00 98.19 100 ALA A CA 1
ATOM 762 C C . ALA A 1 100 ? 1.654 3.230 11.655 1.00 98.19 100 ALA A C 1
ATOM 764 O O . ALA A 1 100 ? 1.407 4.416 11.867 1.00 98.19 100 ALA A O 1
ATOM 765 N N . LEU A 1 101 ? 1.533 2.293 12.606 1.00 98.25 101 LEU A N 1
ATOM 766 C CA . LEU A 1 101 ? 1.096 2.590 13.976 1.00 98.25 101 LEU A CA 1
ATOM 767 C C . LEU A 1 101 ? 2.078 3.484 14.734 1.00 98.25 101 LEU A C 1
ATOM 769 O O . LEU A 1 101 ? 1.651 4.410 15.419 1.00 98.25 101 LEU A O 1
ATOM 773 N N . ILE A 1 102 ? 3.385 3.237 14.599 1.00 98.31 102 ILE A N 1
ATOM 774 C CA . ILE A 1 102 ? 4.422 4.072 15.225 1.00 98.31 102 ILE A CA 1
ATOM 775 C C . ILE A 1 102 ? 4.329 5.510 14.698 1.00 98.31 102 ILE A C 1
ATOM 777 O O . ILE A 1 102 ? 4.368 6.465 15.476 1.00 98.31 102 ILE A O 1
ATOM 781 N N . ILE A 1 103 ? 4.164 5.667 13.383 1.00 98.31 103 ILE A N 1
ATOM 782 C CA . ILE A 1 103 ? 4.029 6.974 12.730 1.00 98.31 103 ILE A CA 1
ATOM 783 C C . ILE A 1 103 ? 2.740 7.669 13.185 1.00 98.31 103 ILE A C 1
ATOM 785 O O . ILE A 1 103 ? 2.783 8.820 13.616 1.00 98.31 103 ILE A O 1
ATOM 789 N N . GLU A 1 104 ? 1.597 6.984 13.150 1.00 98.00 104 GLU A N 1
ATOM 790 C CA . GLU A 1 104 ? 0.320 7.532 13.623 1.00 98.00 104 GLU A CA 1
ATOM 791 C C . GLU A 1 104 ? 0.398 7.995 15.079 1.00 98.00 104 GLU A C 1
ATOM 793 O O . GLU A 1 104 ? -0.033 9.103 15.400 1.00 98.00 104 GLU A O 1
ATOM 798 N N . GLN A 1 105 ? 0.987 7.176 15.953 1.00 97.81 105 GLN A N 1
ATOM 799 C CA . GLN A 1 105 ? 1.172 7.506 17.362 1.00 97.81 105 GLN A CA 1
ATOM 800 C C . GLN A 1 105 ? 2.053 8.748 17.536 1.00 97.81 105 GLN A C 1
ATOM 802 O O . GLN A 1 105 ? 1.753 9.594 18.378 1.00 97.81 105 GLN A O 1
ATOM 807 N N . HIS A 1 106 ? 3.115 8.879 16.737 1.00 98.00 106 HIS A N 1
ATOM 808 C CA . HIS A 1 106 ? 4.002 10.038 16.773 1.00 98.00 106 HIS A CA 1
ATOM 809 C C . HIS A 1 106 ? 3.279 11.341 16.389 1.00 98.00 106 HIS A C 1
ATOM 811 O O . HIS A 1 106 ? 3.455 12.361 17.053 1.00 98.00 106 HIS A O 1
ATOM 817 N N . TYR A 1 107 ? 2.444 11.314 15.346 1.00 96.38 107 TYR A N 1
ATOM 818 C CA . TYR A 1 107 ? 1.730 12.502 14.855 1.00 96.38 107 TYR A CA 1
ATOM 819 C C . TYR A 1 107 ? 0.367 12.749 15.528 1.00 96.38 107 TYR A C 1
ATOM 821 O O . TYR A 1 107 ? -0.212 13.834 15.374 1.00 96.38 107 TYR A O 1
ATOM 829 N N . GLY A 1 108 ? -0.157 11.761 16.260 1.00 95.88 108 GLY A N 1
ATOM 830 C CA . GLY A 1 108 ? -1.417 11.829 17.004 1.00 95.88 108 GLY A CA 1
ATOM 831 C C . GLY A 1 108 ? -2.662 11.985 16.125 1.00 95.88 108 GLY A C 1
ATOM 832 O O . GLY A 1 108 ? -3.669 12.529 16.579 1.00 95.88 108 GLY A O 1
ATOM 833 N N . ARG A 1 109 ? -2.589 11.590 14.851 1.00 94.00 109 ARG A N 1
ATOM 834 C CA . ARG A 1 109 ? -3.669 11.745 13.864 1.00 94.00 109 ARG A CA 1
ATOM 835 C C . ARG A 1 109 ? -3.523 10.725 12.733 1.00 94.00 109 ARG A C 1
ATOM 837 O O . ARG A 1 109 ? -2.408 10.246 12.542 1.00 94.00 109 ARG A O 1
ATOM 844 N N . PRO A 1 110 ? -4.586 10.454 11.953 1.00 95.69 110 PRO A N 1
ATOM 845 C CA . PRO A 1 110 ? -4.487 9.575 10.798 1.00 95.69 110 PRO A CA 1
ATOM 846 C C . PRO A 1 110 ? -3.466 10.058 9.765 1.00 95.69 110 PRO A C 1
ATOM 848 O O . PRO A 1 110 ? -3.351 11.262 9.512 1.00 95.69 110 PRO A O 1
ATOM 851 N N . MET A 1 111 ? -2.741 9.117 9.166 1.00 97.38 111 MET A N 1
ATOM 852 C CA . MET A 1 111 ? -1.610 9.379 8.279 1.00 97.38 111 MET A CA 1
ATOM 853 C C . MET A 1 111 ? -1.777 8.677 6.929 1.00 97.38 111 MET A C 1
ATOM 855 O O . MET A 1 111 ? -2.261 7.549 6.863 1.00 97.38 111 MET A O 1
ATOM 859 N N . ASP A 1 112 ? -1.324 9.359 5.881 1.00 96.31 112 ASP A N 1
ATOM 860 C CA . ASP A 1 112 ? -1.055 8.869 4.528 1.00 96.31 112 ASP A CA 1
ATOM 861 C C . ASP A 1 112 ? 0.468 8.705 4.381 1.00 96.31 112 ASP A C 1
ATOM 863 O O . ASP A 1 112 ? 1.233 9.654 4.600 1.00 96.31 112 ASP A O 1
ATOM 867 N N . ILE A 1 113 ? 0.914 7.480 4.108 1.00 97.06 113 ILE A N 1
ATOM 868 C CA . ILE A 1 113 ? 2.318 7.078 4.189 1.00 97.06 113 ILE A CA 1
ATOM 869 C C . ILE A 1 113 ? 2.741 6.370 2.900 1.00 97.06 113 ILE A C 1
ATOM 871 O O . ILE A 1 113 ? 2.176 5.353 2.486 1.00 97.06 113 ILE A O 1
ATOM 875 N N . GLU A 1 114 ? 3.806 6.873 2.291 1.00 96.94 114 GLU A N 1
ATOM 8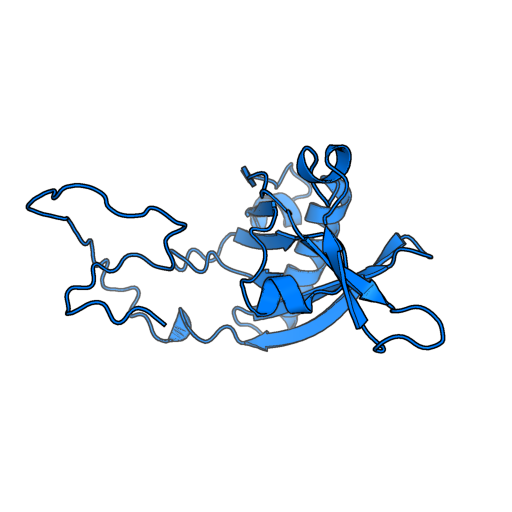76 C CA . GLU A 1 114 ? 4.479 6.243 1.161 1.00 96.94 114 GLU A CA 1
ATOM 877 C C . GLU A 1 114 ? 5.661 5.418 1.662 1.00 96.94 114 GLU A C 1
ATOM 879 O O . GLU A 1 114 ? 6.387 5.815 2.577 1.00 96.94 114 GLU A O 1
ATOM 884 N N . TRP A 1 115 ? 5.846 4.248 1.063 1.00 97.69 115 TRP A N 1
ATOM 885 C CA . TRP A 1 115 ? 6.820 3.255 1.491 1.00 97.69 115 TRP A CA 1
ATOM 886 C C . TRP A 1 115 ? 7.349 2.483 0.279 1.00 97.69 115 TRP A C 1
ATOM 888 O O . TRP A 1 115 ? 6.706 2.464 -0.773 1.00 97.69 115 TRP A O 1
ATOM 898 N N . GLY A 1 116 ? 8.498 1.833 0.441 1.00 97.12 116 GLY A N 1
ATOM 899 C CA . GLY A 1 116 ? 9.085 0.932 -0.549 1.00 97.12 116 GLY A CA 1
ATOM 900 C C . GLY A 1 116 ? 9.669 -0.316 0.108 1.00 97.12 116 GLY A C 1
ATOM 901 O O . GLY A 1 116 ? 10.133 -0.255 1.244 1.00 97.12 116 GLY A O 1
ATOM 902 N N . LEU A 1 117 ? 9.616 -1.443 -0.601 1.00 97.06 117 LEU A N 1
ATOM 903 C CA . LEU A 1 117 ? 10.398 -2.639 -0.292 1.00 97.06 117 LEU A CA 1
ATOM 904 C C . LEU A 1 117 ? 11.597 -2.641 -1.235 1.00 97.06 117 LEU A C 1
ATOM 906 O O . LEU A 1 117 ? 11.408 -2.683 -2.452 1.00 97.06 117 LEU A O 1
ATOM 910 N N . ASP A 1 118 ? 12.798 -2.567 -0.682 1.00 95.69 118 ASP A N 1
ATOM 911 C CA . ASP A 1 118 ? 14.014 -2.586 -1.482 1.00 95.69 118 ASP A CA 1
ATOM 912 C C . ASP A 1 118 ? 14.294 -4.007 -1.999 1.00 95.69 118 ASP A C 1
ATOM 914 O O . ASP A 1 118 ? 14.179 -4.998 -1.273 1.00 95.69 118 ASP A O 1
ATOM 918 N N . GLY A 1 119 ? 14.589 -4.113 -3.296 1.00 92.25 119 GLY A N 1
ATOM 919 C CA . GLY A 1 119 ? 14.801 -5.395 -3.967 1.00 92.25 119 GLY A CA 1
ATOM 920 C C . GLY A 1 119 ? 16.192 -5.996 -3.754 1.00 92.25 119 GLY A C 1
ATOM 921 O O . GLY A 1 119 ? 16.372 -7.179 -4.039 1.00 92.25 119 GLY A O 1
ATOM 922 N N . GLU A 1 120 ? 17.163 -5.211 -3.280 1.00 92.56 120 GLU A N 1
ATOM 923 C CA . GLU A 1 120 ? 18.539 -5.643 -3.023 1.00 92.56 120 GLU A CA 1
ATOM 924 C C . GLU A 1 120 ? 18.703 -6.175 -1.595 1.00 92.56 120 GLU A C 1
ATOM 926 O O . GLU A 1 120 ? 19.264 -7.258 -1.410 1.00 92.56 120 GLU A O 1
ATOM 931 N N . ASP A 1 121 ? 18.194 -5.456 -0.589 1.00 95.12 121 ASP A N 1
ATOM 932 C CA . ASP A 1 121 ? 18.345 -5.835 0.827 1.00 95.12 121 ASP A CA 1
ATOM 933 C C . ASP A 1 121 ? 17.073 -6.412 1.482 1.00 95.12 121 ASP A C 1
ATOM 935 O O . ASP A 1 121 ? 17.121 -6.942 2.604 1.00 95.12 121 ASP A O 1
ATOM 939 N N . GLY A 1 122 ? 15.935 -6.352 0.783 1.00 92.31 122 GLY A N 1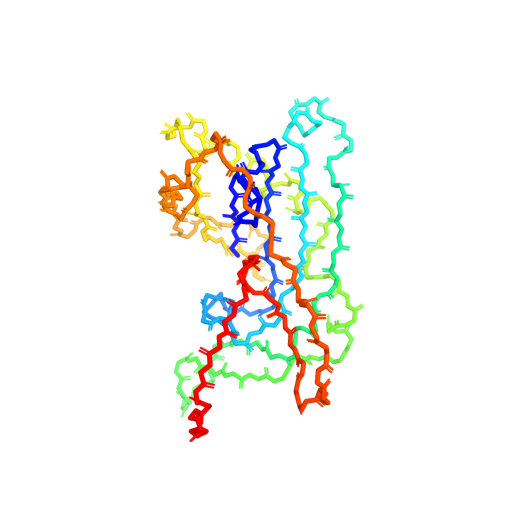
ATOM 940 C CA . GLY A 1 122 ? 14.653 -6.874 1.253 1.00 92.31 122 GLY A CA 1
ATOM 941 C C . GLY A 1 122 ? 14.047 -6.099 2.426 1.00 92.31 122 GLY A C 1
ATOM 942 O O . GLY A 1 122 ? 13.150 -6.627 3.091 1.00 92.31 122 GLY A O 1
ATOM 943 N N . GLN A 1 123 ? 14.530 -4.888 2.720 1.00 95.31 123 GLN A N 1
ATOM 944 C CA . GLN A 1 123 ? 14.057 -4.060 3.825 1.00 95.31 123 GLN A CA 1
ATOM 945 C C . GLN A 1 123 ? 12.926 -3.117 3.402 1.00 95.31 123 GLN A C 1
ATOM 947 O O . GLN A 1 123 ? 12.793 -2.704 2.249 1.00 95.31 123 GLN A O 1
ATOM 952 N N . LEU A 1 124 ? 12.086 -2.768 4.377 1.00 96.44 124 LEU A N 1
ATOM 953 C CA . LEU A 1 124 ? 10.998 -1.809 4.210 1.00 96.44 124 LEU A CA 1
ATOM 954 C C . LEU A 1 124 ? 11.464 -0.407 4.606 1.00 96.44 124 LEU A C 1
ATOM 956 O O . LEU A 1 124 ? 11.953 -0.199 5.717 1.00 96.44 124 LEU A O 1
ATOM 960 N N . TYR A 1 125 ? 11.218 0.562 3.730 1.00 97.56 125 TYR A N 1
ATOM 961 C CA . TYR A 1 125 ? 11.560 1.968 3.920 1.00 97.56 125 TYR A CA 1
ATOM 962 C C . TYR A 1 125 ? 10.318 2.850 3.873 1.00 97.56 125 TYR A C 1
ATOM 964 O O . TYR A 1 125 ? 9.413 2.627 3.071 1.00 97.56 125 TYR A O 1
ATOM 972 N N . ILE A 1 126 ? 10.297 3.886 4.711 1.00 97.75 126 ILE A N 1
ATOM 973 C CA . ILE A 1 126 ? 9.290 4.950 4.671 1.00 97.75 126 ILE A CA 1
ATOM 974 C C . ILE A 1 126 ? 9.853 6.103 3.843 1.00 97.75 126 ILE A C 1
ATOM 976 O O . ILE A 1 126 ? 10.931 6.609 4.143 1.00 97.75 126 ILE A O 1
ATOM 980 N N . LEU A 1 127 ? 9.125 6.502 2.802 1.00 96.38 127 LEU A N 1
ATOM 981 C CA . LEU A 1 127 ? 9.547 7.523 1.839 1.00 96.38 127 LEU A CA 1
ATOM 982 C C . LEU A 1 127 ? 8.930 8.889 2.164 1.00 96.38 127 LEU A C 1
ATOM 984 O O . LEU A 1 127 ? 9.610 9.911 2.126 1.00 96.38 127 LEU A O 1
ATOM 988 N N . GLN A 1 128 ? 7.649 8.901 2.537 1.00 96.56 128 GLN A N 1
ATOM 989 C CA . GLN A 1 128 ? 6.909 10.102 2.925 1.00 96.56 128 GLN A CA 1
ATOM 990 C C . GLN A 1 128 ? 5.874 9.737 3.990 1.00 96.56 128 GLN A C 1
ATOM 992 O O . GLN A 1 128 ? 5.261 8.677 3.920 1.00 96.56 128 GLN A O 1
ATOM 997 N N . ALA A 1 129 ? 5.617 10.637 4.936 1.00 96.38 129 ALA A N 1
ATOM 998 C CA . ALA A 1 129 ? 4.468 10.555 5.830 1.00 96.38 129 ALA A CA 1
ATOM 999 C C . ALA A 1 129 ? 3.822 11.936 5.956 1.00 96.38 129 ALA A C 1
ATOM 1001 O O . ALA A 1 129 ? 4.496 12.921 6.263 1.00 96.38 129 ALA A O 1
ATOM 1002 N N . ARG A 1 130 ? 2.512 12.013 5.729 1.00 95.69 130 ARG A N 1
ATOM 1003 C CA . ARG A 1 130 ? 1.733 13.248 5.872 1.00 95.69 130 ARG A CA 1
ATOM 1004 C C . ARG A 1 130 ? 0.371 12.959 6.505 1.00 95.69 130 ARG A C 1
ATOM 1006 O O . ARG A 1 130 ? -0.111 11.836 6.399 1.00 95.69 130 ARG A O 1
ATOM 1013 N N . PRO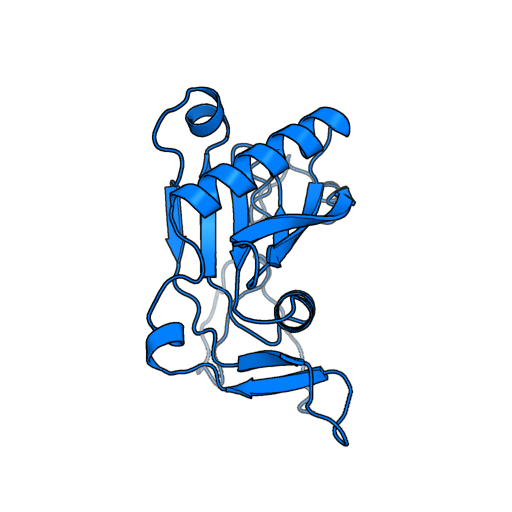 A 1 131 ? -0.265 13.937 7.169 1.00 93.69 131 PRO A N 1
ATOM 1014 C CA . PRO A 1 131 ? -1.620 13.755 7.676 1.00 93.69 131 PRO A CA 1
ATOM 1015 C C . PRO A 1 131 ? -2.597 13.367 6.561 1.00 93.69 131 PRO A C 1
ATOM 1017 O O . PRO A 1 131 ? -2.547 13.934 5.469 1.00 93.69 131 PRO A O 1
ATOM 1020 N N . GLU A 1 132 ? -3.508 12.444 6.854 1.00 87.94 132 GLU A N 1
ATOM 1021 C CA . GLU A 1 132 ? -4.657 12.148 5.994 1.00 87.94 132 GLU A CA 1
ATOM 1022 C C . GLU A 1 132 ? -5.624 13.355 6.025 1.00 87.94 132 GLU A C 1
ATOM 1024 O O . GLU A 1 132 ? -5.860 13.956 7.079 1.00 87.94 132 GLU A O 1
ATOM 1029 N N . THR A 1 133 ? -6.132 13.782 4.862 1.00 72.06 133 THR A N 1
ATOM 1030 C CA . THR A 1 133 ? -6.890 15.047 4.731 1.00 72.06 133 THR A CA 1
ATOM 1031 C C . THR A 1 133 ? -8.261 14.928 4.064 1.00 72.06 133 THR A C 1
ATOM 1033 O O . THR A 1 133 ? -8.996 15.918 4.025 1.00 72.06 133 THR A O 1
ATOM 1036 N N . VAL A 1 134 ? -8.623 13.757 3.539 1.00 67.56 134 VAL A N 1
ATOM 1037 C CA . VAL A 1 134 ? -9.904 13.513 2.869 1.00 67.56 134 VAL A CA 1
ATOM 1038 C C . VAL A 1 134 ? -10.977 13.174 3.900 1.00 67.56 134 VAL A C 1
ATOM 1040 O O . VAL A 1 134 ? -12.003 13.853 3.930 1.00 67.56 134 VAL A O 1
ATOM 1043 N N . GLU A 1 135 ? -10.724 12.224 4.804 1.00 58.44 135 GLU A N 1
ATOM 1044 C CA . GLU A 1 135 ? -11.692 11.829 5.841 1.00 58.44 135 GLU A CA 1
ATOM 1045 C C . GLU A 1 135 ? -11.806 12.865 6.962 1.00 58.44 135 GLU A C 1
ATOM 1047 O O . GLU A 1 135 ? -12.886 13.088 7.501 1.00 58.44 135 GLU A O 1
ATOM 1052 N N . SER A 1 136 ? -10.738 13.609 7.265 1.00 53.56 136 SER A N 1
ATOM 1053 C CA . SER A 1 136 ? -10.812 14.702 8.255 1.00 53.56 136 SER A CA 1
ATOM 1054 C C . SER A 1 136 ? -11.768 15.848 7.876 1.00 53.56 136 SER A C 1
ATOM 1056 O O . SER A 1 136 ? -12.059 16.702 8.716 1.00 53.56 136 SER A O 1
ATOM 1058 N N . ARG A 1 137 ? -12.277 15.873 6.635 1.00 52.50 137 ARG A N 1
ATOM 1059 C CA . ARG A 1 137 ? -13.301 16.819 6.159 1.00 52.50 137 ARG A CA 1
ATOM 1060 C C . ARG A 1 137 ? -14.724 16.252 6.187 1.00 52.50 137 ARG A C 1
ATOM 1062 O O . ARG A 1 137 ? -15.661 17.009 5.932 1.00 52.50 137 ARG A O 1
ATOM 1069 N N . VAL A 1 138 ? -14.895 14.958 6.455 1.00 55.25 138 VAL A N 1
ATOM 1070 C CA . VAL A 1 138 ? -16.197 14.283 6.469 1.00 55.25 138 VAL A CA 1
ATOM 1071 C C . VAL A 1 138 ? -16.783 14.369 7.878 1.00 55.25 138 VAL A C 1
ATOM 1073 O O . VAL A 1 138 ? -16.156 13.995 8.867 1.00 55.25 138 VAL A O 1
ATOM 1076 N N . ASP A 1 139 ? -17.999 14.901 7.987 1.00 51.75 139 ASP A N 1
ATOM 1077 C CA . ASP A 1 139 ? -18.731 14.945 9.252 1.00 51.75 139 ASP A CA 1
ATOM 1078 C C . ASP A 1 139 ? -19.204 13.526 9.608 1.00 51.75 139 ASP A C 1
ATOM 1080 O O . ASP A 1 139 ? -20.231 13.059 9.114 1.00 51.75 139 ASP A O 1
ATOM 1084 N N . HIS A 1 140 ? -18.449 12.828 10.464 1.00 55.97 140 HIS A N 1
ATOM 1085 C CA . HIS A 1 140 ? -18.758 11.461 10.908 1.00 55.97 140 HIS A CA 1
ATOM 1086 C C . HIS A 1 140 ? -20.134 11.325 11.600 1.00 55.97 140 HIS A C 1
ATOM 1088 O O . HIS A 1 140 ? -20.583 10.206 11.849 1.00 55.97 140 HIS A O 1
ATOM 1094 N N . ALA A 1 141 ? -20.833 12.428 11.904 1.00 55.66 141 ALA A N 1
ATOM 1095 C CA . ALA A 1 141 ? -22.208 12.393 12.397 1.00 55.66 141 ALA A CA 1
ATOM 1096 C C . ALA A 1 141 ? -23.248 12.050 11.309 1.00 55.66 141 ALA A C 1
ATOM 1098 O O . ALA A 1 141 ? -24.409 11.790 11.640 1.00 55.66 141 ALA A O 1
ATOM 1099 N N . LYS A 1 142 ? -22.875 12.049 10.020 1.00 55.50 142 LYS A N 1
ATOM 1100 C CA . LYS A 1 142 ? -23.787 11.780 8.899 1.00 55.50 142 LYS A CA 1
ATOM 1101 C C . LYS A 1 142 ? -23.252 10.671 8.000 1.00 55.50 142 LYS A C 1
ATOM 1103 O O . LYS A 1 142 ? -22.259 10.837 7.304 1.00 55.50 142 LYS A O 1
ATOM 1108 N N . VAL A 1 143 ? -23.970 9.550 7.963 1.00 63.00 143 VAL A N 1
ATOM 1109 C CA . VAL A 1 143 ? -23.756 8.494 6.967 1.00 63.00 143 VAL A CA 1
ATOM 1110 C C . VAL A 1 143 ? -24.626 8.807 5.752 1.00 63.00 143 VAL A C 1
ATOM 1112 O O . VAL A 1 143 ? -25.851 8.697 5.818 1.00 63.00 143 VAL A O 1
ATOM 1115 N N . GLU A 1 144 ? -24.007 9.200 4.641 1.00 67.94 144 GLU A N 1
ATOM 1116 C CA . GLU A 1 144 ? -24.699 9.379 3.363 1.00 67.94 144 GLU A CA 1
ATOM 1117 C C . GLU A 1 144 ? -24.639 8.080 2.559 1.00 67.94 144 GLU A C 1
ATOM 1119 O O . GLU A 1 144 ? -23.564 7.562 2.270 1.00 67.94 144 GLU A O 1
ATOM 1124 N N . ARG A 1 145 ? -25.804 7.539 2.188 1.00 73.62 145 ARG A N 1
ATOM 1125 C CA . ARG A 1 145 ? -25.901 6.330 1.367 1.00 73.62 145 ARG A CA 1
ATOM 1126 C C . ARG A 1 145 ? -26.532 6.679 0.032 1.00 73.62 145 ARG A C 1
ATOM 1128 O O . ARG A 1 145 ? -27.694 7.074 -0.021 1.00 73.62 145 ARG A O 1
ATOM 1135 N N . PHE A 1 146 ? -25.780 6.489 -1.043 1.00 80.44 146 PHE A N 1
ATOM 1136 C CA . PHE A 1 146 ? -26.269 6.711 -2.396 1.00 80.44 146 PHE A CA 1
ATOM 1137 C C . PHE A 1 146 ? -26.839 5.408 -2.956 1.00 80.44 146 PHE A C 1
ATOM 1139 O O . PHE A 1 146 ? -26.239 4.339 -2.831 1.00 80.44 146 PHE A O 1
ATOM 1146 N N . ARG A 1 147 ? -28.025 5.488 -3.560 1.00 83.25 147 ARG A N 1
ATOM 1147 C CA . ARG A 1 147 ? -28.678 4.366 -4.231 1.00 83.25 147 ARG A CA 1
ATOM 1148 C C . ARG A 1 147 ? -29.056 4.804 -5.633 1.00 83.25 147 ARG A C 1
ATOM 1150 O O . ARG A 1 147 ? -29.691 5.836 -5.803 1.00 83.25 147 ARG A O 1
ATOM 1157 N N . LEU A 1 148 ? -28.666 4.007 -6.619 1.00 86.19 148 LEU A N 1
ATOM 1158 C CA . LEU A 1 148 ? -29.118 4.192 -7.989 1.00 86.19 148 LEU A CA 1
ATOM 1159 C C . LEU A 1 148 ? -30.583 3.736 -8.072 1.00 86.19 148 LEU A C 1
ATOM 1161 O O . LEU A 1 148 ? -30.882 2.589 -7.728 1.00 86.19 148 LEU A O 1
ATOM 1165 N N . GLU A 1 149 ? -31.490 4.631 -8.458 1.00 87.31 149 GLU A N 1
ATOM 1166 C CA . GLU A 1 149 ? -32.923 4.313 -8.583 1.00 87.31 149 GLU A CA 1
ATOM 1167 C C . GLU A 1 149 ? -33.220 3.517 -9.859 1.00 87.31 149 GLU A C 1
ATOM 1169 O O . GLU A 1 149 ? -34.064 2.624 -9.849 1.00 87.31 149 GLU A O 1
ATOM 1174 N N . GLU A 1 150 ? -32.463 3.777 -10.925 1.00 87.06 150 GLU A N 1
ATOM 1175 C CA . GLU A 1 150 ? -32.630 3.157 -12.238 1.00 87.06 150 GLU A CA 1
ATOM 1176 C C . GLU A 1 150 ? -31.283 2.669 -12.780 1.00 87.06 150 GLU A C 1
ATOM 1178 O O . GLU A 1 150 ? -30.264 3.342 -12.634 1.00 87.06 150 GLU A O 1
ATOM 1183 N N . GLN A 1 151 ? -31.264 1.498 -13.420 1.00 84.50 151 GLN A N 1
ATOM 1184 C CA . GLN A 1 151 ? -30.065 0.947 -14.057 1.00 84.50 151 GLN A CA 1
ATOM 1185 C C . GLN A 1 151 ? -30.153 1.097 -15.577 1.00 84.50 151 GLN A C 1
ATOM 1187 O O . GLN A 1 151 ? -31.136 0.696 -16.195 1.00 84.50 151 GLN A O 1
ATOM 1192 N N . GLY A 1 152 ? -29.106 1.665 -16.176 1.00 86.25 152 GLY A N 1
ATOM 1193 C CA . GLY A 1 152 ? -28.934 1.734 -17.626 1.00 86.25 152 GLY A CA 1
ATOM 1194 C C . GLY A 1 152 ? -28.099 0.576 -18.175 1.00 86.25 152 GLY A C 1
ATOM 1195 O O . GLY A 1 152 ? -27.611 -0.281 -17.438 1.00 86.25 152 GLY A O 1
ATOM 1196 N N . THR A 1 153 ? -27.885 0.573 -19.492 1.00 91.19 153 THR A N 1
ATOM 1197 C CA . THR A 1 153 ? -26.914 -0.341 -20.113 1.00 91.19 153 THR A CA 1
ATOM 1198 C C . THR A 1 153 ? -25.498 0.051 -19.686 1.00 91.19 153 THR A C 1
ATOM 1200 O O . THR A 1 153 ? -25.099 1.204 -19.848 1.00 91.19 153 THR A O 1
ATOM 1203 N N . VAL A 1 154 ? -24.734 -0.898 -19.142 1.00 90.12 154 VAL A N 1
ATOM 1204 C CA . VAL A 1 154 ? -23.348 -0.666 -18.714 1.00 90.12 154 VAL A CA 1
ATOM 1205 C C . VAL A 1 154 ? -22.455 -0.534 -19.946 1.00 90.12 154 VAL A C 1
ATOM 1207 O O . VAL A 1 154 ? -22.275 -1.496 -20.687 1.00 90.12 154 VAL A O 1
ATOM 1210 N N . LEU A 1 155 ? -21.899 0.660 -20.163 1.00 89.56 155 LEU A N 1
ATOM 1211 C CA . LEU A 1 155 ? -20.970 0.925 -21.271 1.00 89.56 155 LEU A CA 1
ATOM 1212 C C . LEU A 1 155 ? -19.511 0.633 -20.896 1.00 89.56 155 LEU A C 1
ATOM 1214 O O . LEU A 1 155 ? -18.729 0.206 -21.739 1.00 89.56 155 LEU A O 1
ATOM 1218 N N . ALA A 1 156 ? -19.148 0.855 -19.633 1.00 86.56 156 ALA A N 1
ATOM 1219 C CA . ALA A 1 156 ? -17.833 0.569 -19.076 1.00 86.56 156 ALA A CA 1
ATOM 1220 C C . ALA A 1 156 ? -17.964 0.270 -17.579 1.00 86.56 156 ALA A C 1
ATOM 1222 O O . ALA A 1 156 ? -18.892 0.744 -16.920 1.00 86.56 156 ALA A O 1
ATOM 1223 N N . GLN A 1 157 ? -17.023 -0.501 -17.044 1.00 86.12 157 GLN A N 1
ATOM 1224 C CA . GLN A 1 157 ? -16.917 -0.790 -15.618 1.00 86.12 157 GLN A CA 1
ATOM 1225 C C . GLN A 1 157 ? -15.478 -0.580 -15.164 1.00 86.12 157 GLN A C 1
ATOM 1227 O O . GLN A 1 157 ? -14.535 -0.779 -15.927 1.00 86.12 157 GLN A O 1
ATOM 1232 N N . GLY A 1 158 ? -15.322 -0.188 -13.911 1.00 82.38 158 GLY A N 1
ATOM 1233 C CA . GLY A 1 158 ? -14.029 0.053 -13.305 1.00 82.38 158 GLY A CA 1
ATOM 1234 C C . GLY A 1 158 ? -14.150 0.015 -11.795 1.00 82.38 158 GLY A C 1
ATOM 1235 O O . GLY A 1 158 ? -15.192 -0.336 -11.237 1.00 82.38 158 GLY A O 1
ATOM 1236 N N . ARG A 1 159 ? -13.063 0.381 -11.134 1.00 72.38 159 ARG A N 1
ATOM 1237 C CA . ARG A 1 159 ? -13.022 0.451 -9.685 1.00 72.38 159 ARG A CA 1
ATOM 1238 C C . ARG A 1 159 ? -13.616 1.776 -9.201 1.00 72.38 159 ARG A C 1
ATOM 1240 O O . ARG A 1 159 ? -13.241 2.832 -9.702 1.00 72.38 159 ARG A O 1
ATOM 1247 N N . ALA A 1 160 ? -14.536 1.721 -8.241 1.00 72.50 160 ALA A N 1
ATOM 1248 C CA . ALA A 1 160 ? -15.092 2.920 -7.621 1.00 72.50 160 ALA A CA 1
ATOM 1249 C C . ALA A 1 160 ? -14.063 3.583 -6.692 1.00 72.50 160 ALA A C 1
ATOM 1251 O O . ALA A 1 160 ? -13.331 2.891 -5.988 1.00 72.50 160 ALA A O 1
ATOM 1252 N N . ILE A 1 161 ? -14.036 4.918 -6.685 1.00 66.12 161 ILE A N 1
ATOM 1253 C CA . ILE A 1 161 ? -13.309 5.728 -5.703 1.00 66.12 161 ILE A CA 1
ATOM 1254 C C . ILE A 1 161 ? -14.364 6.521 -4.923 1.00 66.12 161 ILE A C 1
ATOM 1256 O O . ILE A 1 161 ? -14.982 7.442 -5.461 1.00 66.12 161 ILE A O 1
ATOM 1260 N N . GLY A 1 162 ? -14.600 6.137 -3.667 1.00 69.81 162 GLY A N 1
ATOM 1261 C CA . GLY A 1 162 ? -15.643 6.711 -2.813 1.00 69.81 162 GLY A CA 1
ATOM 1262 C C . GLY A 1 162 ? -17.054 6.162 -3.079 1.00 69.81 162 GLY A C 1
ATOM 1263 O O . GLY A 1 162 ? -17.253 5.245 -3.871 1.00 69.81 162 GLY A O 1
ATOM 1264 N N . GLN A 1 163 ? -18.052 6.728 -2.389 1.00 71.44 163 GLN A N 1
ATOM 1265 C CA . GLN A 1 163 ? -19.426 6.190 -2.352 1.00 71.44 163 GLN A CA 1
ATOM 1266 C C . GLN A 1 163 ? -20.459 6.999 -3.159 1.00 71.44 163 GLN A C 1
ATOM 1268 O O . GLN A 1 163 ? -21.653 6.707 -3.109 1.00 71.44 163 GLN A O 1
ATOM 1273 N N . ARG A 1 164 ? -20.033 8.044 -3.879 1.00 78.94 164 ARG A N 1
ATOM 1274 C CA . ARG A 1 164 ? -20.945 8.974 -4.567 1.00 78.94 164 ARG A CA 1
ATOM 1275 C C . ARG A 1 164 ? -21.397 8.454 -5.929 1.00 78.94 164 ARG A C 1
ATOM 1277 O O . ARG A 1 164 ? -20.674 7.740 -6.614 1.00 78.94 164 ARG A O 1
ATOM 1284 N N . ILE A 1 165 ? -22.576 8.905 -6.349 1.00 85.94 165 ILE A N 1
ATOM 1285 C CA . ILE A 1 165 ? -23.090 8.725 -7.711 1.00 85.94 165 ILE A CA 1
ATOM 1286 C C . ILE A 1 165 ? -22.977 10.069 -8.439 1.00 85.94 165 ILE A C 1
ATOM 1288 O O . ILE A 1 165 ? -23.466 11.085 -7.945 1.00 85.94 165 ILE A O 1
ATOM 1292 N N . GLY A 1 166 ? -22.314 10.079 -9.596 1.00 84.81 166 GLY A N 1
ATOM 1293 C CA . GLY A 1 166 ? -22.183 11.250 -10.465 1.00 84.81 166 GLY A CA 1
ATOM 1294 C C . GLY A 1 166 ? -23.070 11.145 -11.705 1.00 84.81 166 GLY A C 1
ATOM 1295 O O . GLY A 1 166 ? -23.310 10.053 -12.212 1.00 84.81 166 GLY A O 1
ATOM 1296 N N . THR A 1 167 ? -23.538 12.284 -12.213 1.00 87.25 167 THR A N 1
ATOM 1297 C CA . THR A 1 167 ? -24.307 12.388 -13.465 1.00 87.25 167 THR A CA 1
ATOM 1298 C C . THR A 1 167 ? -23.767 13.561 -14.281 1.00 87.25 167 THR A C 1
ATOM 1300 O O . THR A 1 167 ? -23.440 14.604 -13.713 1.00 87.25 167 THR A O 1
ATOM 1303 N N . GLY A 1 168 ? -23.674 13.404 -15.602 1.00 87.88 168 GLY A N 1
ATOM 1304 C CA . GLY A 1 168 ? -23.240 14.466 -16.504 1.00 87.88 168 GLY A CA 1
ATOM 1305 C C . GLY A 1 168 ? -22.874 13.958 -17.895 1.00 87.88 168 GLY A C 1
ATOM 1306 O O . GLY A 1 168 ? -22.847 12.755 -18.151 1.00 87.88 168 GLY A O 1
ATOM 1307 N N . THR A 1 169 ? -22.577 14.889 -18.799 1.00 90.06 169 THR A N 1
ATOM 1308 C CA . THR A 1 169 ? -22.109 14.572 -20.152 1.00 90.06 169 THR A CA 1
ATOM 1309 C C . THR A 1 169 ? -20.679 14.040 -20.104 1.00 90.06 169 THR A C 1
ATOM 1311 O O . THR A 1 169 ? -19.770 14.730 -19.642 1.00 90.06 169 THR A O 1
ATOM 1314 N N . THR A 1 170 ? -20.463 12.827 -20.609 1.00 85.12 170 THR A N 1
ATOM 1315 C CA . THR A 1 170 ? -19.127 12.230 -20.709 1.00 85.12 170 THR A CA 1
ATOM 1316 C C . THR A 1 170 ? -18.283 12.963 -21.753 1.00 85.12 170 THR A C 1
ATOM 1318 O O . THR A 1 170 ? -18.711 13.139 -22.893 1.00 85.12 170 THR A O 1
ATOM 1321 N N . LYS A 1 171 ? -17.057 13.351 -21.385 1.00 86.06 171 LYS A N 1
ATOM 1322 C CA . LYS A 1 171 ? -16.025 13.801 -22.327 1.00 86.06 171 LYS A CA 1
ATOM 1323 C C . LYS A 1 171 ? -15.036 12.659 -22.542 1.00 86.06 171 LYS A C 1
ATOM 1325 O O . LYS A 1 171 ? -14.368 12.256 -21.595 1.00 86.06 171 LYS A O 1
ATOM 1330 N N . VAL A 1 172 ? -14.951 12.155 -23.768 1.00 83.50 172 VAL A N 1
ATOM 1331 C CA . VAL A 1 172 ? -13.940 11.164 -24.166 1.00 83.50 172 VAL A CA 1
ATOM 1332 C C . VAL A 1 172 ? -12.691 11.930 -24.609 1.00 83.50 172 VAL A C 1
ATOM 1334 O O . VAL A 1 172 ? -12.814 12.866 -25.403 1.00 83.50 172 VAL A O 1
ATOM 1337 N N . ILE A 1 173 ? -11.533 11.594 -24.037 1.00 67.12 173 ILE A N 1
ATOM 1338 C CA . ILE A 1 173 ? -10.213 12.148 -24.386 1.00 67.12 173 ILE A CA 1
ATOM 1339 C C . ILE A 1 173 ? -9.419 11.052 -25.084 1.00 67.12 173 ILE A C 1
ATOM 1341 O O . ILE A 1 173 ? -9.500 9.903 -24.597 1.00 67.12 173 ILE A O 1
#

Foldseek 3Di:
DKKCADLQQRHRQWIKDWDADADCVCVVVVVFFTKIWIFGNVCLVVVHQTTPDIDQTQNQKYKYADDPPDPRIDIDGDPNVRSPDHPDDSVRVSVVVVVLVVLCVVVVAMKDWDWDQDPPPRDIGTDDIDHDDNVVPDDSVDDDADDDPDDDPDPDDDDDDYHDDDDDDDDDD

Sequence (173 aa):
VMFTLDTESGFRDVVFITSAFGLGETVVQGAVNPDEFYVHKENLSAGRPAILRKTLGSKAIMMTYGKAGEENVITIDVPEADCKRFSLSDEQVEALARQALIIEQHYGRPMDIEWGLDGEDGQLYILQARPETVESRVDHAKVERFRLEEQGTVLAQGRAIGQRIGTGTTKVI

Secondary structure (DSSP, 8-state):
-EESS-TTT--TTEEEEEE-SS-THHHHTT-S--EEEEEEHHHHHTTS--EEEEE-----EEEEEPPTTS-SEEEEEPPHHHHTS-SS-HHHHHHHHHHHHHHHHHHTS-EEEEEEE-TTT--EEEEEEEE--SGGGS-TT-------SS-----------SS----SPPPP-